Protein 6IE6 (pdb70)

Organism: Arabidopsis thaliana (NCBI:txid3702)

Secondary structure (DSSP, 8-state):
--TTTS-HHHHHHHHHHH--TT-EEEE---STT-TTEEEEEEEEEEETTTEEEEEEEEEE-TTSSSEEEEEEETTSEEPPPP--SS----TT-EEEEEETTEEEEEEEEEEEETTEEEEEETTTTEEEEEEGGGEEE--EEETTEEE---/-EEHHHH--

Nearest PDB structures (foldseek):
  5zwz-assembly1_A  TM=1.003E+00  e=6.094E-28  Arabidopsis thaliana
  6ie5-assembly1_A  TM=9.891E-01  e=2.136E-25  Arabidopsis thaliana
  7yta-assembly1_A  TM=9.443E-01  e=1.465E-13  Nicotiana tabacum
  7yta-assembly3_C  TM=9.259E-01  e=1.015E-12  Nicotiana tabacum
  7yt9-assembly2_B  TM=8.441E-01  e=1.351E-10  Arabidopsis thaliana

Radius of gyration: 16.0 Å; Cα contacts (8 Å, |Δi|>4): 333; chains: 2; bounding box: 35×42×40 Å

Structure (mmCIF, N/CA/C/O backbone):
data_6IE6
#
_entry.id   6IE6
#
_cell.length_a   56.891
_cell.length_b   56.891
_cell.length_c   210.005
_cell.angle_alpha   90.000
_cell.angle_beta   90.000
_cell.angle_gamma   120.000
#
_symmetry.space_group_name_H-M   'P 65 2 2'
#
loop_
_entity.id
_entity.type
_entity.pdbx_description
1 polymer 'Agenet domain-containing protein'
2 polymer H3K9me2
3 water water
#
loop_
_atom_site.group_PDB
_atom_site.id
_atom_site.type_symbol
_atom_site.label_atom_id
_atom_site.label_alt_id
_atom_site.label_comp_id
_atom_site.label_asym_id
_atom_site.label_entity_id
_atom_site.label_seq_id
_atom_site.pdbx_PDB_ins_code
_atom_site.Cartn_x
_atom_site.Cartn_y
_atom_site.Cartn_z
_atom_site.occupancy
_atom_site.B_iso_or_equiv
_atom_site.auth_seq_id
_atom_site.auth_comp_id
_atom_site.auth_asym_id
_atom_site.auth_atom_id
_atom_site.pdbx_PDB_model_num
ATOM 1 N N . ASP A 1 8 ? -0.034 -33.748 -5.624 1.00 112.54 8 ASP A N 1
ATOM 2 C CA . ASP A 1 8 ? -0.511 -32.425 -5.203 1.00 114.03 8 ASP A CA 1
ATOM 3 C C . ASP A 1 8 ? -1.996 -32.465 -4.915 1.00 112.14 8 ASP A C 1
ATOM 4 O O . ASP A 1 8 ? -2.452 -32.218 -3.794 1.00 111.61 8 ASP A O 1
ATOM 9 N N . ILE A 1 9 ? -2.728 -32.809 -5.968 1.00 110.18 9 ILE A N 1
ATOM 10 C CA . ILE A 1 9 ? -4.136 -32.478 -6.126 1.00 101.82 9 ILE A CA 1
ATOM 11 C C . ILE A 1 9 ? -5.066 -33.355 -5.317 1.00 92.65 9 ILE A C 1
ATOM 12 O O . ILE A 1 9 ? -5.799 -32.891 -4.440 1.00 88.65 9 ILE A O 1
ATOM 17 N N . LEU A 1 10 ? -5.009 -34.634 -5.647 1.00 87.05 10 LEU A N 1
ATOM 18 C CA . LEU A 1 10 ? -6.019 -35.601 -5.321 1.00 82.40 10 LEU A CA 1
ATOM 19 C C . LEU A 1 10 ? -5.810 -36.199 -3.952 1.00 75.39 10 LEU A C 1
ATOM 20 O O . LEU A 1 10 ? -6.692 -36.876 -3.419 1.00 80.36 10 LEU A O 1
ATOM 25 N N . ALA A 1 11 ? -4.631 -35.943 -3.395 1.00 100.89 11 ALA A N 1
ATOM 26 C CA . ALA A 1 11 ? -4.278 -36.429 -2.076 1.00 91.70 11 ALA A CA 1
ATOM 27 C C . ALA A 1 11 ? -5.228 -35.859 -1.034 1.00 80.61 11 ALA A C 1
ATOM 28 O O . ALA A 1 11 ? -5.455 -36.467 0.013 1.00 90.64 11 ALA A O 1
ATOM 30 N N . ARG A 1 12 ? -5.797 -34.694 -1.328 1.00 80.38 12 ARG A N 1
ATOM 31 C CA . ARG A 1 12 ? -6.671 -34.036 -0.368 1.00 78.11 12 ARG A CA 1
ATOM 32 C C . ARG A 1 12 ? -8.160 -34.084 -0.730 1.00 62.38 12 ARG A C 1
ATOM 33 O O . ARG A 1 12 ? -9.010 -34.146 0.160 1.00 61.06 12 ARG A O 1
ATOM 41 N N . VAL A 1 13 ? -8.484 -34.049 -2.020 1.00 58.05 13 VAL A N 1
ATOM 42 C CA . VAL A 1 13 ? -9.890 -34.087 -2.428 1.00 59.26 13 VAL A CA 1
ATOM 43 C C . VAL A 1 13 ? -10.332 -35.485 -2.872 1.00 55.76 13 VAL A C 1
ATOM 44 O O . VAL A 1 13 ? -9.512 -36.352 -3.156 1.00 52.45 13 VAL A O 1
ATOM 48 N N . ASP A 1 14 ? -11.641 -35.696 -2.913 1.00 47.57 14 ASP A N 1
ATOM 49 C CA . ASP A 1 14 ? -12.209 -36.957 -3.382 1.00 42.91 14 ASP A CA 1
ATOM 50 C C . ASP A 1 14 ? -12.794 -36.714 -4.766 1.00 40.68 14 ASP A C 1
ATOM 51 O O . ASP A 1 14 ? -13.595 -35.797 -4.938 1.00 38.91 14 ASP A O 1
ATOM 56 N N . LEU A 1 15 ? -12.374 -37.500 -5.757 1.00 43.10 15 LEU A N 1
ATOM 57 C CA . LEU A 1 15 ? -12.796 -37.235 -7.135 1.00 38.88 15 LEU A CA 1
ATOM 58 C C . LEU A 1 15 ? -14.309 -37.337 -7.303 1.00 35.00 15 LEU A C 1
ATOM 59 O O . LEU A 1 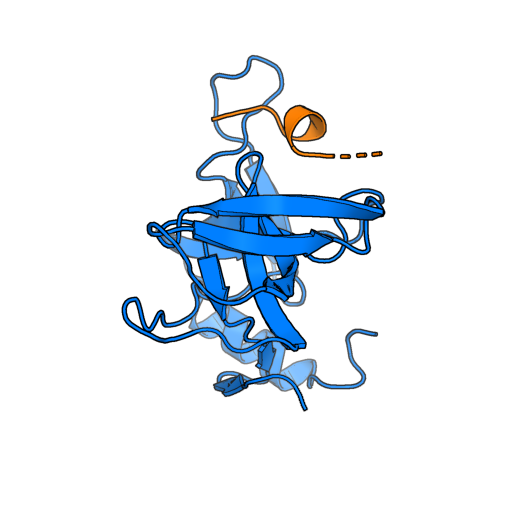15 ? -14.935 -36.450 -7.890 1.00 33.58 15 LEU A O 1
ATOM 64 N N . GLU A 1 16 ? -14.878 -38.432 -6.803 1.00 40.89 16 GLU A N 1
ATOM 65 C CA . GLU A 1 16 ? -16.311 -38.681 -6.914 1.00 38.96 16 GLU A CA 1
ATOM 66 C C . GLU A 1 16 ? -17.117 -37.533 -6.319 1.00 42.05 16 GLU A C 1
ATOM 67 O O . GLU A 1 16 ? -18.040 -37.013 -6.949 1.00 38.47 16 GLU A O 1
ATOM 73 N N . THR A 1 17 ? -16.752 -37.124 -5.109 1.00 35.55 17 THR A N 1
ATOM 74 C CA . THR A 1 17 ? -17.438 -36.019 -4.446 1.00 37.52 17 THR A CA 1
ATOM 75 C C . THR A 1 17 ? -17.260 -34.690 -5.165 1.00 35.88 17 THR A C 1
ATOM 76 O O . THR A 1 17 ? -18.218 -33.956 -5.359 1.00 33.94 17 THR A O 1
ATOM 80 N N . THR A 1 18 ? -16.028 -34.394 -5.566 1.00 29.76 18 THR A N 1
ATOM 81 C CA . THR A 1 18 ? -15.707 -33.130 -6.202 1.00 31.45 18 THR A CA 1
ATOM 82 C C . THR A 1 18 ? -16.455 -32.984 -7.515 1.00 30.40 18 THR A C 1
ATOM 83 O O . THR A 1 18 ? -16.990 -31.917 -7.812 1.00 32.57 18 THR A O 1
ATOM 87 N N . ARG A 1 19 ? -16.524 -34.067 -8.281 1.00 32.42 19 ARG A N 1
ATOM 88 C CA . ARG A 1 19 ? -17.242 -34.035 -9.550 1.00 34.06 19 ARG A CA 1
ATOM 89 C C . ARG A 1 19 ? -18.735 -33.754 -9.339 1.00 37.15 19 ARG A C 1
ATOM 90 O O . ARG A 1 19 ? -19.318 -32.886 -10.002 1.00 35.86 19 ARG A O 1
ATOM 98 N N . ALA A 1 20 ? -19.338 -34.459 -8.389 1.00 29.47 20 ALA A N 1
ATOM 99 C CA . ALA A 1 20 ? -20.767 -34.303 -8.129 1.00 28.96 20 ALA A CA 1
ATOM 100 C C . ALA A 1 20 ? -21.081 -32.883 -7.691 1.00 28.50 20 ALA A C 1
ATOM 101 O O . ALA A 1 20 ? -22.060 -32.290 -8.131 1.00 34.75 20 ALA A O 1
ATOM 103 N N . ILE A 1 21 ? -20.236 -32.326 -6.837 1.00 29.53 21 ILE A N 1
ATOM 104 C CA . ILE A 1 21 ? -20.494 -30.984 -6.328 1.00 27.32 21 ILE A CA 1
ATOM 105 C C . ILE A 1 21 ? -20.279 -29.949 -7.422 1.00 31.04 21 ILE A C 1
ATOM 106 O O . ILE A 1 21 ? -21.032 -28.986 -7.521 1.00 29.92 21 ILE A O 1
ATOM 111 N N . ALA A 1 22 ? -19.292 -30.175 -8.284 1.00 29.61 22 ALA A N 1
ATOM 112 C CA . ALA A 1 22 ? -19.092 -29.264 -9.399 1.00 32.76 22 ALA A CA 1
ATOM 113 C C . ALA A 1 22 ? -20.303 -29.319 -10.326 1.00 33.12 22 ALA A C 1
ATOM 114 O O . ALA A 1 22 ? -20.766 -28.291 -10.807 1.00 30.66 22 ALA A O 1
ATOM 116 N N . LYS A 1 23 ? -20.838 -30.514 -10.557 1.00 31.33 23 LYS A N 1
ATOM 117 C CA . LYS A 1 23 ? -22.005 -30.634 -11.412 1.00 27.94 23 LYS A CA 1
ATOM 118 C C . LYS A 1 23 ? -23.177 -29.885 -10.787 1.00 37.56 23 LYS A C 1
ATOM 119 O O . LYS A 1 23 ? -23.924 -29.218 -11.491 1.00 40.44 23 LYS A O 1
ATOM 125 N N . GLN A 1 24 ? -23.317 -29.967 -9.467 1.00 32.77 24 GLN A N 1
ATOM 126 C CA . GLN A 1 24 ? -24.427 -29.289 -8.787 1.00 30.08 24 GLN A CA 1
ATOM 127 C C . GLN A 1 24 ? -24.302 -27.767 -8.870 1.00 30.56 24 GLN A C 1
ATOM 128 O O . GLN A 1 24 ? -25.298 -27.066 -9.103 1.00 34.06 24 GLN A O 1
ATOM 134 N N . MET A 1 25 ? -23.087 -27.266 -8.662 1.00 30.13 25 MET A N 1
ATOM 135 C CA . MET A 1 25 ? -22.920 -25.836 -8.397 1.00 32.86 25 MET A CA 1
ATOM 136 C C . MET A 1 25 ? -22.603 -24.990 -9.618 1.00 35.64 25 MET A C 1
ATOM 137 O O . MET A 1 25 ? -22.957 -23.814 -9.657 1.00 31.54 25 MET A O 1
ATOM 142 N N . PHE A 1 26 ? -21.946 -25.572 -10.611 1.00 29.01 26 PHE A N 1
ATOM 143 C CA . PHE A 1 26 ? -21.414 -24.763 -11.706 1.00 28.10 26 PHE A CA 1
ATOM 144 C C . PHE A 1 26 ? -22.248 -24.919 -12.977 1.00 35.38 26 PHE A C 1
ATOM 145 O O . PHE A 1 26 ? -21.875 -25.617 -13.919 1.00 37.75 26 PHE A O 1
ATOM 153 N N . SER A 1 27 ? -23.399 -24.253 -12.974 1.00 34.22 27 SER A N 1
ATOM 154 C CA . SER A 1 27 ? -24.289 -24.224 -14.127 1.00 35.45 27 SER A CA 1
ATOM 155 C C . SER A 1 27 ? -24.039 -22.954 -14.920 1.00 39.97 27 SER A C 1
ATOM 156 O O . SER A 1 27 ? -23.298 -22.079 -14.476 1.00 34.71 27 SER A O 1
ATOM 159 N N . SER A 1 28 ? -24.660 -22.852 -16.090 1.00 39.79 28 SER A N 1
ATOM 160 C CA . SER A 1 28 ? -24.506 -21.676 -16.934 1.00 35.26 28 SER A CA 1
ATOM 161 C C . SER A 1 28 ? -24.816 -20.412 -16.144 1.00 40.78 28 SER A C 1
ATOM 162 O O . SER A 1 28 ? -25.816 -20.352 -15.437 1.00 36.61 28 SER A O 1
ATOM 165 N N . GLY A 1 29 ? -23.940 -19.417 -16.251 1.00 36.65 29 GLY A N 1
ATOM 166 C CA . GLY A 1 29 ? -24.139 -18.145 -15.579 1.00 44.02 29 GLY A CA 1
ATOM 167 C C . GLY A 1 29 ? -23.501 -18.042 -14.201 1.00 42.32 29 GLY A C 1
ATOM 168 O O . GLY A 1 29 ? -23.459 -16.964 -13.605 1.00 37.26 29 GLY A O 1
ATOM 169 N N . THR A 1 30 ? -23.000 -19.158 -13.688 1.00 28.25 30 THR A N 1
ATOM 170 C CA . THR A 1 30 ? -22.429 -19.178 -12.346 1.00 27.29 30 THR A CA 1
ATOM 171 C C . THR A 1 30 ? -21.030 -18.546 -12.280 1.00 32.30 30 THR A C 1
ATOM 172 O O . THR A 1 30 ? -20.124 -18.898 -13.043 1.00 28.86 30 THR A O 1
ATOM 176 N N . VAL A 1 31 ? -20.855 -17.601 -11.361 1.00 30.59 31 VAL A N 1
ATOM 177 C CA . VAL A 1 31 ? -19.540 -16.986 -11.158 1.00 26.69 31 VAL A CA 1
ATOM 178 C C . VAL A 1 31 ? -18.636 -17.979 -10.417 1.00 27.81 31 VAL A C 1
ATOM 179 O O . VAL A 1 31 ? -19.060 -18.614 -9.448 1.00 27.25 31 VAL A O 1
ATOM 183 N N . VAL A 1 32 ? -17.400 -18.124 -10.896 1.00 28.06 32 VAL A N 1
ATOM 184 C CA . VAL A 1 32 ? -16.460 -19.107 -10.328 1.00 25.28 32 VAL A CA 1
ATOM 185 C C . VAL A 1 32 ? -15.048 -18.538 -10.325 1.00 26.20 32 VAL A C 1
ATOM 186 O O . VAL A 1 32 ? -14.814 -17.438 -10.800 1.00 26.77 32 VAL A O 1
ATOM 190 N N . GLU A 1 33 ? -14.111 -19.302 -9.776 1.00 24.91 33 GLU A N 1
ATOM 191 C CA . GLU A 1 33 ? -12.694 -19.054 -10.024 1.00 24.83 33 GLU A CA 1
ATOM 192 C C . GLU A 1 33 ? -12.098 -20.266 -10.708 1.00 24.47 33 GLU A C 1
ATOM 193 O O . GLU A 1 33 ? -12.557 -21.387 -10.489 1.00 26.33 33 GLU A O 1
ATOM 199 N N . VAL A 1 34 ? -11.106 -20.049 -11.563 1.00 28.00 34 VAL A N 1
ATOM 200 C CA . VAL A 1 34 ? -10.482 -21.182 -12.248 1.00 31.95 34 VAL A CA 1
ATOM 201 C C . VAL A 1 34 ? -8.971 -21.129 -12.131 1.00 26.70 34 VAL A C 1
ATOM 202 O O . VAL A 1 34 ? -8.366 -20.052 -12.029 1.00 27.79 34 VAL A O 1
ATOM 206 N N . SER A 1 35 ? -8.347 -22.303 -12.161 1.00 34.33 35 SER A N 1
ATOM 207 C CA . SER A 1 35 ? -6.897 -22.373 -12.053 1.00 37.26 35 SER A CA 1
ATOM 208 C C . SER A 1 35 ? -6.290 -23.097 -13.241 1.00 43.05 35 SER A C 1
ATOM 209 O O . SER A 1 35 ? -7.003 -23.618 -14.099 1.00 44.83 35 SER A O 1
ATOM 212 N N . SER A 1 36 ? -4.963 -23.140 -13.281 1.00 46.40 36 SER A N 1
ATOM 213 C CA . SER A 1 36 ? -4.259 -23.784 -14.374 1.00 52.38 36 SER A CA 1
ATOM 214 C C . SER A 1 36 ? -3.046 -24.542 -13.846 1.00 55.92 36 SER A C 1
ATOM 215 O O . SER A 1 36 ? -2.507 -24.203 -12.795 1.00 54.10 36 SER A O 1
ATOM 218 N N . ASP A 1 37 ? -2.616 -25.573 -14.562 1.00 61.45 37 ASP A N 1
ATOM 219 C CA . ASP A 1 37 ? -1.371 -26.219 -14.183 1.00 72.23 37 ASP A CA 1
ATOM 220 C C . ASP A 1 37 ? -0.291 -25.970 -15.226 1.00 71.16 37 ASP A C 1
ATOM 221 O O . ASP A 1 37 ? 0.725 -26.664 -15.257 1.00 76.39 37 ASP A O 1
ATOM 226 N N . GLU A 1 38 ? -0.503 -24.962 -16.069 1.00 70.22 38 GLU A N 1
ATOM 227 C CA . GLU A 1 38 ? 0.534 -24.523 -17.006 1.00 75.04 38 GLU A CA 1
ATOM 228 C C . GLU A 1 38 ? 1.608 -23.723 -16.264 1.00 74.56 38 GLU A C 1
ATOM 229 O O . GLU A 1 38 ? 1.309 -23.064 -15.267 1.00 69.44 38 GLU A O 1
ATOM 235 N N . GLU A 1 39 ? 2.851 -23.777 -16.745 1.00 80.23 39 GLU A N 1
ATOM 236 C CA . GLU A 1 39 ? 3.955 -23.083 -16.076 1.00 80.76 39 GLU A CA 1
ATOM 237 C C . GLU A 1 39 ? 3.680 -21.581 -16.019 1.00 76.40 39 GLU A C 1
ATOM 238 O O . GLU A 1 39 ? 3.119 -21.002 -16.953 1.00 75.87 39 GLU A O 1
ATOM 244 N N . GLY A 1 40 ? 4.051 -20.964 -14.903 1.00 73.64 40 GLY A N 1
ATOM 245 C CA . GLY A 1 40 ? 3.870 -19.538 -14.733 1.00 69.93 40 GLY A CA 1
ATOM 246 C C . GLY A 1 40 ? 2.509 -19.167 -14.177 1.00 64.30 40 GLY A C 1
ATOM 247 O O . GLY A 1 40 ? 2.167 -17.985 -14.116 1.00 60.06 40 GLY A O 1
ATOM 248 N N . PHE A 1 41 ? 1.735 -20.172 -13.772 1.00 61.33 41 PHE A N 1
ATOM 249 C CA . PHE A 1 41 ? 0.390 -19.942 -13.241 1.00 57.70 41 PHE A CA 1
ATOM 250 C C . PHE A 1 41 ? 0.150 -20.657 -11.916 1.00 52.80 41 PHE A C 1
ATOM 251 O O . PHE A 1 41 ? -0.987 -20.741 -11.453 1.00 52.14 41 PHE A O 1
ATOM 259 N N . GLN A 1 42 ? 1.205 -21.178 -11.306 1.00 56.00 42 GLN A N 1
ATOM 260 C CA . GLN A 1 42 ? 1.031 -21.933 -10.073 1.00 59.27 42 GLN A CA 1
ATOM 261 C C . GLN A 1 42 ? 0.601 -21.008 -8.938 1.00 58.28 42 GLN A C 1
ATOM 262 O O . GLN A 1 42 ? 1.159 -19.927 -8.746 1.00 54.76 42 GLN A O 1
ATOM 268 N N . GLY A 1 43 ? -0.428 -21.431 -8.216 1.00 45.81 43 GLY A N 1
ATOM 269 C CA . GLY A 1 43 ? -0.962 -20.650 -7.119 1.00 46.17 43 GLY A CA 1
ATOM 270 C C . GLY A 1 43 ? -1.708 -19.420 -7.599 1.00 48.03 43 GLY A C 1
ATOM 271 O O . GLY A 1 43 ? -1.705 -18.390 -6.927 1.00 45.35 43 GLY A O 1
ATOM 272 N N . CYS A 1 44 ? -2.347 -19.524 -8.759 1.00 36.89 44 CYS A N 1
ATOM 273 C CA . CYS A 1 44 ? -3.150 -18.419 -9.279 1.00 33.86 44 CYS A CA 1
ATOM 274 C C . CYS A 1 44 ? -4.603 -18.841 -9.508 1.00 34.20 44 CYS A C 1
ATOM 275 O O . CYS A 1 44 ? -4.868 -19.892 -10.080 1.00 34.96 44 CYS A O 1
ATOM 278 N N . TRP A 1 45 ? -5.532 -18.011 -9.056 1.00 31.00 45 TRP A N 1
ATOM 279 C CA . TRP A 1 45 ? -6.945 -18.189 -9.377 1.00 26.08 45 TRP A CA 1
ATOM 280 C C . TRP A 1 45 ? -7.466 -17.008 -10.162 1.00 23.67 45 TRP A C 1
ATOM 281 O O . TRP A 1 45 ? -7.240 -15.856 -9.781 1.00 31.40 45 TRP A O 1
ATOM 292 N N . PHE A 1 46 ? -8.144 -17.299 -11.271 1.00 24.54 46 PHE A N 1
ATOM 293 C CA . PHE A 1 46 ? -8.724 -16.268 -12.134 1.00 27.84 46 PHE A CA 1
ATOM 294 C C . PHE A 1 46 ? -10.233 -16.231 -12.032 1.00 27.88 46 PHE A C 1
ATOM 295 O O . PHE A 1 46 ? -10.889 -17.273 -11.977 1.00 28.07 46 PHE A O 1
ATOM 303 N N . ALA A 1 47 ? -10.806 -15.029 -12.046 1.00 24.96 47 ALA A N 1
ATOM 304 C CA . ALA A 1 47 ? -12.264 -14.913 -11.988 1.00 26.77 47 ALA A CA 1
ATOM 305 C C . ALA A 1 47 ? -12.880 -15.274 -13.340 1.00 26.88 47 ALA A C 1
ATOM 306 O O . ALA A 1 47 ? -12.358 -14.892 -14.389 1.00 26.85 47 ALA A O 1
ATOM 308 N N . ALA A 1 48 ? -13.980 -16.025 -13.323 1.00 24.32 48 ALA A N 1
ATOM 309 C CA . ALA A 1 48 ? -14.612 -16.424 -14.567 1.00 24.70 48 ALA A CA 1
ATOM 310 C C . ALA A 1 48 ? -16.080 -16.706 -14.340 1.00 28.01 48 ALA A C 1
ATOM 311 O O . ALA A 1 48 ? -16.565 -16.596 -13.221 1.00 26.36 48 ALA A O 1
ATOM 313 N N . LYS A 1 49 ? -16.785 -17.048 -15.411 1.00 26.20 49 LYS A N 1
ATOM 314 C CA . LYS A 1 49 ? -18.201 -17.386 -15.323 1.00 27.28 49 LYS A CA 1
ATOM 315 C C . LYS A 1 49 ? -18.486 -18.571 -16.237 1.00 26.43 49 LYS A C 1
ATOM 316 O O . LYS A 1 49 ? -18.036 -18.604 -17.377 1.00 29.80 49 LYS A O 1
ATOM 322 N N . VAL A 1 50 ? -19.232 -19.551 -15.738 1.00 24.88 50 VAL A N 1
ATOM 323 C CA . VAL A 1 50 ? -19.558 -20.704 -16.560 1.00 27.81 50 VAL A CA 1
ATOM 324 C C . VAL A 1 50 ? -20.429 -20.319 -17.750 1.00 31.73 50 VAL A C 1
ATOM 325 O O . VAL A 1 50 ? -21.478 -19.696 -17.591 1.00 31.95 50 VAL A O 1
ATOM 329 N N . VAL A 1 51 ? -19.979 -20.683 -18.945 1.00 28.72 51 VAL A N 1
ATOM 330 C CA . VAL A 1 51 ? -20.804 -20.560 -20.137 1.00 31.31 51 VAL A CA 1
ATOM 331 C C . VAL A 1 51 ? -21.781 -21.737 -20.193 1.00 36.27 51 VAL A C 1
ATOM 332 O O . VAL A 1 51 ? -23.001 -21.566 -20.227 1.00 36.51 51 VAL A O 1
ATOM 336 N N . GLU A 1 52 ? -21.218 -22.937 -20.176 1.00 33.84 52 GLU A N 1
ATOM 337 C CA . GLU A 1 52 ? -21.993 -24.162 -20.214 1.00 40.25 52 GLU A CA 1
ATOM 338 C C . GLU A 1 52 ? -21.134 -25.328 -19.754 1.00 39.34 52 GLU A C 1
ATOM 339 O O . GLU A 1 52 ? -19.920 -25.354 -19.979 1.00 32.60 52 GLU A O 1
ATOM 345 N N . PRO A 1 53 ? -21.756 -26.291 -19.072 1.00 41.97 53 PRO A N 1
ATOM 346 C CA . PRO A 1 53 ? -21.027 -27.529 -18.802 1.00 39.03 53 PRO A CA 1
ATOM 347 C C . PRO A 1 53 ? -20.636 -28.229 -20.097 1.00 40.88 53 PRO A C 1
ATOM 348 O O . PRO A 1 53 ? -21.339 -28.098 -21.107 1.00 43.00 53 PRO A O 1
ATOM 352 N N . VAL A 1 54 ? -19.528 -28.964 -20.058 1.00 44.68 54 VAL A N 1
ATOM 353 C CA . VAL A 1 54 ? -19.080 -29.758 -21.197 1.00 46.97 54 VAL A CA 1
ATOM 354 C C . VAL A 1 54 ? -18.871 -31.206 -20.779 1.00 47.79 54 VAL A C 1
ATOM 355 O O . VAL A 1 54 ? -17.939 -31.521 -20.041 1.00 51.82 54 VAL A O 1
ATOM 359 N N . GLY A 1 55 ? -19.741 -32.087 -21.259 1.00 54.00 55 GLY A N 1
ATOM 360 C CA . GLY A 1 55 ? -19.683 -33.485 -20.880 1.00 57.07 55 GLY A CA 1
ATOM 361 C C . GLY A 1 55 ? -19.849 -33.639 -19.381 1.00 64.36 55 GLY A C 1
ATOM 362 O O . GLY A 1 55 ? -20.491 -32.817 -18.727 1.00 56.85 55 GLY A O 1
ATOM 363 N N . GLU A 1 56 ? -19.248 -34.683 -18.828 1.00 61.71 56 GLU A N 1
ATOM 364 C CA . GLU A 1 56 ? -19.420 -34.989 -17.415 1.00 71.96 56 GLU A CA 1
ATOM 365 C C . GLU A 1 56 ? -18.303 -34.420 -16.548 1.00 72.14 56 GLU A C 1
ATOM 366 O O . GLU A 1 56 ? -18.412 -34.407 -15.323 1.00 77.40 56 GLU A O 1
ATOM 372 N N . ASP A 1 57 ? -17.232 -33.945 -17.176 1.00 67.46 57 ASP A N 1
ATOM 373 C CA . ASP A 1 57 ? -16.045 -33.570 -16.415 1.00 66.19 57 ASP A CA 1
ATOM 374 C C . ASP A 1 57 ? -15.647 -32.100 -16.531 1.00 56.68 57 ASP A C 1
ATOM 375 O O . ASP A 1 57 ? -14.971 -31.578 -15.645 1.00 48.28 57 ASP A O 1
ATOM 380 N N . LYS A 1 58 ? -16.074 -31.430 -17.600 1.00 48.24 58 LYS A N 1
ATOM 381 C CA . LYS A 1 58 ? -15.531 -30.115 -17.937 1.00 45.36 58 LYS A CA 1
ATOM 382 C C . LYS A 1 58 ? -16.565 -28.983 -18.007 1.00 40.87 58 LYS A C 1
ATOM 383 O O . LYS A 1 58 ? -17.778 -29.221 -18.073 1.00 39.39 58 LYS A O 1
ATOM 389 N N . PHE A 1 59 ? -16.055 -27.753 -17.995 1.00 33.33 59 PHE A N 1
ATOM 390 C CA . PHE A 1 59 ? -16.876 -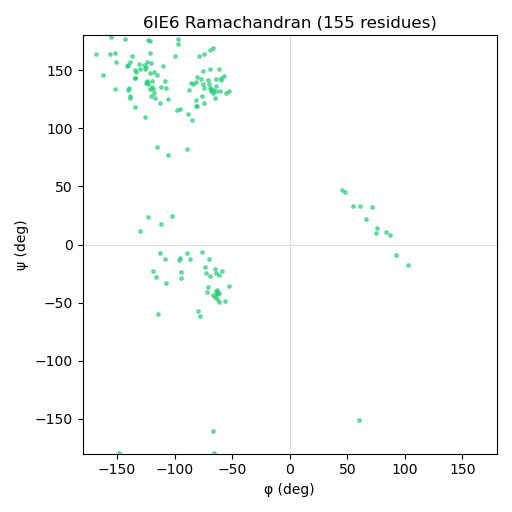26.545 -18.040 1.00 31.42 59 PHE A CA 1
ATOM 391 C C . PHE A 1 59 ? -16.240 -25.519 -18.968 1.00 40.44 59 PHE A C 1
ATOM 392 O O . PHE A 1 59 ? -15.061 -25.210 -18.840 1.00 36.58 59 PHE A O 1
ATOM 400 N N . LEU A 1 60 ? -17.021 -25.016 -19.917 1.00 35.95 60 LEU A N 1
ATOM 401 C CA . LEU A 1 60 ? -16.602 -23.900 -20.750 1.00 30.38 60 LEU A CA 1
ATOM 402 C C . LEU A 1 60 ? -16.818 -22.634 -19.951 1.00 33.10 60 LEU A C 1
ATOM 403 O O . LEU A 1 60 ? -17.942 -22.359 -19.530 1.00 30.17 60 LEU A O 1
ATOM 408 N N . VAL A 1 61 ? -15.748 -21.893 -19.693 1.00 30.50 61 VAL A N 1
ATOM 409 C CA . VAL A 1 61 ? -15.880 -20.674 -18.900 1.00 28.53 61 VAL A CA 1
ATOM 410 C C . VAL A 1 61 ? -15.414 -19.458 -19.685 1.00 28.00 61 VAL A C 1
ATOM 411 O O . VAL A 1 61 ? -14.636 -19.568 -20.626 1.00 30.06 61 VAL A O 1
ATOM 415 N N . GLU A 1 62 ? -15.929 -18.302 -19.297 1.00 25.97 62 GLU A N 1
ATOM 416 C CA . GLU A 1 62 ? -15.503 -17.030 -19.887 1.00 27.74 62 GLU A CA 1
ATOM 417 C C . GLU A 1 62 ? -14.871 -16.216 -18.777 1.00 27.36 62 GLU A C 1
ATOM 418 O O . GLU A 1 62 ? -15.465 -16.050 -17.718 1.00 31.55 62 GLU A O 1
ATOM 424 N N . TYR A 1 63 ? -13.638 -15.760 -18.991 1.00 30.41 63 TYR A N 1
ATOM 425 C CA . TYR A 1 63 ? -12.889 -15.075 -17.945 1.00 30.86 63 TYR A CA 1
ATOM 426 C C . TYR A 1 63 ? -13.356 -13.638 -17.741 1.00 28.93 63 TYR A C 1
ATOM 427 O O . TYR A 1 63 ? -13.677 -12.934 -18.707 1.00 30.02 63 TYR A O 1
ATOM 436 N N . ARG A 1 64 ? -13.368 -13.195 -16.485 1.00 23.72 64 ARG A N 1
ATOM 437 C CA . ARG A 1 64 ? -13.841 -11.854 -16.159 1.00 28.76 64 ARG A CA 1
ATOM 438 C C . ARG A 1 64 ? -12.845 -10.828 -16.629 1.00 27.65 64 ARG A C 1
ATOM 439 O O . ARG A 1 64 ? -13.224 -9.775 -17.148 1.00 29.22 64 ARG A O 1
ATOM 447 N N . ASP A 1 65 ? -11.564 -11.141 -16.440 1.00 28.21 65 ASP A N 1
ATOM 448 C CA . ASP A 1 65 ? -10.508 -10.160 -16.657 1.00 27.58 65 ASP A CA 1
ATOM 449 C C . ASP A 1 65 ? -9.551 -10.520 -17.798 1.00 30.75 65 ASP A C 1
ATOM 450 O O . ASP A 1 65 ? -8.956 -9.630 -18.429 1.00 35.81 65 ASP A O 1
ATOM 455 N N . LEU A 1 66 ? -9.392 -11.811 -18.069 1.00 27.75 66 LEU A N 1
ATOM 456 C CA . LEU A 1 66 ? -8.470 -12.222 -19.112 1.00 29.59 66 LEU A CA 1
ATOM 457 C C . LEU A 1 66 ? -9.111 -12.091 -20.474 1.00 30.22 66 LEU A C 1
ATOM 458 O O . LEU A 1 66 ? -10.317 -12.320 -20.639 1.00 31.15 66 LEU A O 1
ATOM 463 N N . ARG A 1 67 ? -8.291 -11.714 -21.447 1.00 29.84 67 ARG A N 1
ATOM 464 C CA . ARG A 1 67 ? -8.773 -11.446 -22.785 1.00 31.92 67 ARG A CA 1
ATOM 465 C C . ARG A 1 67 ? -8.054 -12.285 -23.828 1.00 31.05 67 ARG A C 1
ATOM 466 O O . ARG A 1 67 ? -6.930 -12.751 -23.607 1.00 37.74 67 ARG A O 1
ATOM 474 N N . GLU A 1 68 ? -8.715 -12.473 -24.969 1.00 32.41 68 GLU A N 1
ATOM 475 C CA . GLU A 1 68 ? -8.075 -13.056 -26.137 1.00 37.15 68 GLU A CA 1
ATOM 476 C C . GLU A 1 68 ? -6.986 -12.109 -26.637 1.00 32.19 68 GLU A C 1
ATOM 477 O O . GLU A 1 68 ? -6.756 -11.038 -26.065 1.00 38.18 68 GLU A O 1
ATOM 483 N N . LYS A 1 69 ? -6.307 -12.495 -27.709 1.00 37.47 69 LYS A N 1
ATOM 484 C CA . LYS A 1 69 ? -5.104 -11.777 -28.113 1.00 39.90 69 LYS A CA 1
ATOM 485 C C . LYS A 1 69 ? -5.341 -10.319 -28.528 1.00 50.72 69 LYS A C 1
ATOM 486 O O . LYS A 1 69 ? -4.421 -9.510 -28.446 1.00 50.96 69 LYS A O 1
ATOM 492 N N . ASP A 1 70 ? -6.552 -9.965 -28.961 1.00 42.11 70 ASP A N 1
ATOM 493 C CA . ASP A 1 70 ? -6.797 -8.572 -29.343 1.00 43.70 70 ASP A CA 1
ATOM 494 C C . ASP A 1 70 ? -6.962 -7.662 -28.120 1.00 38.09 70 ASP A C 1
ATOM 495 O O . ASP A 1 70 ? -7.043 -6.445 -28.255 1.00 40.76 70 ASP A O 1
ATOM 500 N N . GLY A 1 71 ? -6.994 -8.259 -26.932 1.00 33.71 71 GLY A N 1
ATOM 501 C CA . GLY A 1 71 ? -7.150 -7.517 -25.693 1.00 34.63 71 GLY A CA 1
ATOM 502 C C . GLY A 1 71 ? -8.575 -7.032 -25.475 1.00 37.24 71 GLY A C 1
ATOM 503 O O . GLY A 1 71 ? -8.852 -6.261 -24.552 1.00 33.79 71 GLY A O 1
ATOM 504 N N . ILE A 1 72 ? -9.491 -7.507 -26.314 1.00 30.53 72 ILE A N 1
ATOM 505 C CA . ILE A 1 72 ? -10.857 -7.007 -26.298 1.00 30.96 72 ILE A CA 1
ATOM 506 C C . ILE A 1 72 ? -11.854 -8.070 -25.860 1.00 34.98 72 ILE A C 1
ATOM 507 O O . ILE A 1 72 ? -12.552 -7.907 -24.867 1.00 33.96 72 ILE A O 1
ATOM 512 N N . GLU A 1 73 ? -11.926 -9.168 -26.596 1.00 31.56 73 GLU A N 1
ATOM 513 C CA . GLU A 1 73 ? -12.939 -10.161 -26.260 1.00 35.87 73 GLU A CA 1
ATOM 514 C C . GLU A 1 73 ? -12.483 -11.046 -25.116 1.00 31.53 73 GLU A C 1
ATOM 515 O O . GLU A 1 73 ? -11.308 -11.433 -25.030 1.00 34.73 73 GLU A O 1
ATOM 521 N N . PRO A 1 74 ? -13.417 -11.349 -24.209 1.00 28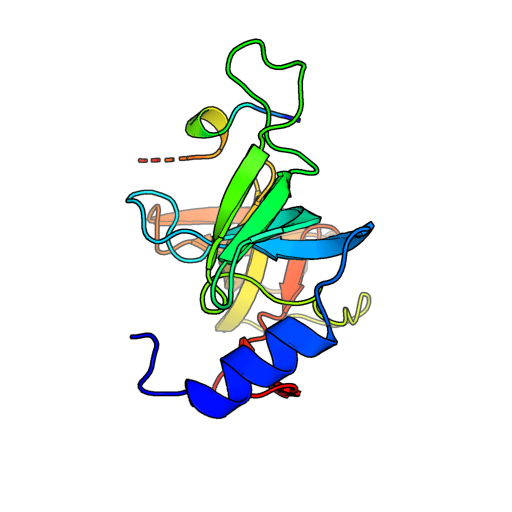.24 74 PRO A N 1
ATOM 522 C CA . PRO A 1 74 ? -13.046 -12.192 -23.077 1.00 29.09 74 PRO A CA 1
ATOM 523 C C . PRO A 1 74 ? -12.544 -13.542 -23.517 1.00 28.16 74 PRO A C 1
ATOM 524 O O . PRO A 1 74 ? -13.057 -14.122 -24.480 1.00 33.00 74 PRO A O 1
ATOM 528 N N . LEU A 1 75 ? -11.553 -14.033 -22.791 1.00 27.63 75 LEU A N 1
ATOM 529 C CA . LEU A 1 75 ? -10.975 -15.336 -23.025 1.00 28.02 75 LEU A CA 1
ATOM 530 C C . LEU A 1 75 ? -11.997 -16.405 -22.668 1.00 26.83 75 LEU A C 1
ATOM 531 O O . LEU A 1 75 ? -12.631 -16.317 -21.621 1.00 28.96 75 LEU A O 1
ATOM 536 N N . LYS A 1 76 ? -12.163 -17.399 -23.532 1.00 29.78 76 LYS A N 1
ATOM 537 C CA . LYS A 1 76 ? -12.962 -18.574 -23.183 1.00 28.80 76 LYS A CA 1
ATOM 538 C C . LYS A 1 76 ? -12.109 -19.839 -23.233 1.00 33.22 76 LYS A C 1
ATOM 539 O O . LYS A 1 76 ? -11.367 -20.069 -24.185 1.00 41.92 76 LYS A O 1
ATOM 545 N N . GLU A 1 77 ? -12.233 -20.662 -22.195 1.00 29.67 77 GLU A N 1
ATOM 546 C CA . GLU A 1 77 ? -11.494 -21.921 -22.115 1.00 36.44 77 GLU A CA 1
ATOM 547 C C . GLU A 1 77 ? -12.355 -23.010 -21.507 1.00 32.68 77 GLU A C 1
ATOM 548 O O . GLU A 1 77 ? -13.262 -22.721 -20.731 1.00 38.02 77 GLU A O 1
ATOM 554 N N . GLU A 1 78 ? -12.059 -24.260 -21.852 1.00 31.84 78 GLU A N 1
ATOM 555 C CA . GLU A 1 78 ? -12.617 -25.385 -21.103 1.00 34.27 78 GLU A CA 1
ATOM 556 C C . GLU A 1 78 ? -11.749 -25.634 -19.876 1.00 43.31 78 GLU A C 1
ATOM 557 O O . GLU A 1 78 ? -10.526 -25.562 -19.956 1.00 45.96 78 GLU A O 1
ATOM 563 N N . THR A 1 79 ? -12.377 -25.898 -18.737 1.00 35.79 79 THR A N 1
ATOM 564 C CA . THR A 1 79 ? -11.637 -26.280 -17.532 1.00 33.90 79 THR A CA 1
ATOM 565 C C . THR A 1 79 ? -12.302 -27.525 -16.949 1.00 35.47 79 THR A C 1
ATOM 566 O O . THR A 1 79 ? -13.483 -27.749 -17.191 1.00 42.18 79 THR A O 1
ATOM 570 N N . ASP A 1 80 ? -11.562 -28.330 -16.194 1.00 38.13 80 ASP A N 1
ATOM 571 C CA . ASP A 1 80 ? -12.177 -29.539 -15.624 1.00 34.75 80 ASP A CA 1
ATOM 572 C C . ASP A 1 80 ? -12.634 -29.323 -14.185 1.00 34.91 80 ASP A C 1
ATOM 573 O O . ASP A 1 80 ? -12.407 -28.264 -13.605 1.00 34.58 80 ASP A O 1
ATOM 578 N N . PHE A 1 81 ? -13.266 -30.339 -13.598 1.00 32.56 81 PHE A N 1
ATOM 579 C CA . PHE A 1 81 ? -13.856 -30.170 -12.278 1.00 34.86 81 PHE A CA 1
ATOM 580 C C . PHE A 1 81 ? -12.831 -30.027 -11.158 1.00 33.97 81 PHE A C 1
ATOM 581 O O . PHE A 1 81 ? -13.191 -29.642 -10.048 1.00 37.27 81 PHE A O 1
ATOM 589 N N . LEU A 1 82 ? -11.562 -30.328 -11.443 1.00 28.58 82 LEU A N 1
ATOM 590 C CA . LEU A 1 82 ? -10.498 -30.168 -10.453 1.00 28.53 82 LEU A CA 1
ATOM 591 C C . LEU A 1 82 ? -9.869 -28.775 -10.483 1.00 31.11 82 LEU A C 1
ATOM 592 O O . LEU A 1 82 ? -9.042 -28.446 -9.636 1.00 41.21 82 LEU A O 1
ATOM 597 N N . HIS A 1 83 ? -10.241 -27.968 -11.467 1.00 29.56 83 HIS A N 1
ATOM 598 C CA . HIS A 1 83 ? -9.620 -26.644 -11.612 1.00 34.58 83 HIS A CA 1
ATOM 599 C C . HIS A 1 83 ? -10.651 -25.509 -11.589 1.00 34.54 83 HIS A C 1
ATOM 600 O O . HIS A 1 83 ? -10.404 -24.410 -12.093 1.00 29.93 83 HIS A O 1
ATOM 607 N N . ILE A 1 84 ? -11.801 -25.784 -10.986 1.00 26.32 84 ILE A N 1
ATOM 608 C CA . ILE A 1 84 ? -12.869 -24.801 -10.866 1.00 27.10 84 ILE A CA 1
ATOM 609 C C . ILE A 1 84 ? -13.399 -24.828 -9.437 1.00 35.37 84 ILE A C 1
ATOM 610 O O . ILE A 1 84 ? -13.452 -25.896 -8.792 1.00 31.34 84 ILE A O 1
ATOM 615 N N . ARG A 1 85 ? -13.749 -23.650 -8.925 1.00 27.07 85 ARG A N 1
ATOM 616 C CA . ARG A 1 85 ? -14.270 -23.538 -7.560 1.00 24.13 85 ARG A CA 1
ATOM 617 C C . ARG A 1 85 ? -15.194 -22.329 -7.458 1.00 27.92 85 ARG A C 1
ATOM 618 O O . ARG A 1 85 ? -15.206 -21.484 -8.348 1.00 28.09 85 ARG A O 1
ATOM 626 N N . PRO A 1 86 ? -15.995 -22.255 -6.385 1.00 27.66 86 PRO A N 1
ATOM 627 C CA . PRO A 1 86 ? -16.803 -21.042 -6.214 1.00 26.05 86 PRO A CA 1
ATOM 628 C C . PRO A 1 86 ? -15.933 -19.878 -5.756 1.00 31.83 86 PRO A C 1
ATOM 629 O O . PRO A 1 86 ? -14.812 -20.099 -5.302 1.00 27.86 86 PRO A O 1
ATOM 633 N N . PRO A 1 87 ? -16.440 -18.648 -5.875 1.00 32.28 87 PRO A N 1
ATOM 634 C CA . PRO A 1 87 ? -15.690 -17.546 -5.263 1.00 29.67 87 PRO A CA 1
ATOM 635 C C . PRO A 1 87 ? -15.667 -17.757 -3.751 1.00 27.46 87 PRO A C 1
ATOM 636 O O . PRO A 1 87 ? -16.726 -18.020 -3.172 1.00 31.18 87 PRO A O 1
ATOM 640 N N . PRO A 1 88 ? -14.494 -17.647 -3.119 1.00 34.36 88 PRO A N 1
ATOM 641 C CA . PRO A 1 88 ? -14.445 -17.877 -1.671 1.00 31.71 88 PRO A CA 1
ATOM 642 C C . PRO A 1 88 ? -15.145 -16.795 -0.890 1.00 34.42 88 PRO A C 1
ATOM 643 O O . PRO A 1 88 ? -15.196 -15.657 -1.354 1.00 45.64 88 PRO A O 1
ATOM 647 N N . PRO A 1 89 ? -15.680 -17.145 0.281 1.00 34.75 89 PRO A N 1
ATOM 648 C CA . PRO A 1 89 ? -16.308 -16.148 1.148 1.00 38.77 89 PRO A CA 1
ATOM 649 C C . PRO A 1 89 ? -15.231 -15.172 1.583 1.00 40.75 89 PRO A C 1
ATOM 650 O O . PRO A 1 89 ? -14.129 -15.626 1.875 1.00 42.18 89 PRO A O 1
ATOM 654 N N . ARG A 1 90 ? -15.481 -13.869 1.579 1.00 53.40 90 ARG A N 1
ATOM 655 C CA . ARG A 1 90 ? -14.393 -13.003 2.007 1.00 63.53 90 ARG A CA 1
ATOM 656 C C . ARG A 1 90 ? -14.755 -12.159 3.220 1.00 55.58 90 ARG A C 1
ATOM 657 O O . ARG A 1 90 ? -15.777 -11.478 3.255 1.00 65.17 90 ARG A O 1
ATOM 665 N N . ASP A 1 91 ? -13.883 -12.244 4.211 1.00 65.63 91 ASP A N 1
ATOM 666 C CA . ASP A 1 91 ? -13.928 -11.454 5.415 1.00 87.50 91 ASP A CA 1
ATOM 667 C C . ASP A 1 91 ? -13.150 -10.158 5.198 1.00 92.22 91 ASP A C 1
ATOM 668 O O . ASP A 1 91 ? -11.974 -10.064 5.565 1.00 89.81 91 ASP A O 1
ATOM 673 N N . GLU A 1 92 ? -13.803 -9.175 4.579 1.00 92.73 92 GLU A N 1
ATOM 674 C CA . GLU A 1 92 ? -13.134 -7.967 4.108 1.00 96.09 92 GLU A CA 1
ATOM 675 C C . GLU A 1 92 ? -12.438 -7.191 5.219 1.00 99.62 92 GLU A C 1
ATOM 676 O O . GLU A 1 92 ? -11.516 -6.427 4.950 1.00 101.13 92 GLU A O 1
ATOM 682 N N . ASP A 1 93 ? -12.872 -7.385 6.460 1.00 89.09 93 ASP A N 1
ATOM 683 C CA . ASP A 1 93 ? -12.246 -6.709 7.589 1.00 85.11 93 ASP A CA 1
ATOM 684 C C . ASP A 1 93 ? -11.575 -7.700 8.531 1.00 78.29 93 ASP A C 1
ATOM 685 O O . ASP A 1 93 ? -12.174 -8.119 9.510 1.00 90.12 93 ASP A O 1
ATOM 690 N N . ILE A 1 94 ? -10.342 -8.091 8.226 1.00 63.20 94 ILE A N 1
ATOM 691 C CA . ILE A 1 94 ? -9.552 -8.904 9.155 1.00 68.99 94 ILE A CA 1
ATOM 692 C C . ILE A 1 94 ? -8.107 -8.437 9.185 1.00 52.70 94 ILE A C 1
ATOM 693 O O . ILE A 1 94 ? -7.626 -7.829 8.231 1.00 57.32 94 ILE A O 1
ATOM 698 N N . ASP A 1 95 ? -7.415 -8.746 10.277 1.00 51.66 95 ASP A N 1
ATOM 699 C CA . ASP A 1 95 ? -6.031 -8.325 10.453 1.00 57.99 95 ASP A CA 1
ATOM 700 C C . ASP A 1 95 ? -5.078 -9.440 10.086 1.00 46.27 95 ASP A C 1
ATOM 701 O O . ASP A 1 95 ? -5.065 -10.489 10.725 1.00 53.94 95 ASP A O 1
ATOM 706 N N . PHE A 1 96 ? -4.283 -9.216 9.049 1.00 40.42 96 PHE A N 1
ATOM 707 C CA . PHE A 1 96 ? -3.293 -10.201 8.674 1.00 37.46 96 PHE A CA 1
ATOM 708 C C . PHE A 1 96 ? -2.195 -10.219 9.703 1.00 38.26 96 PHE A C 1
ATOM 709 O O . PHE A 1 96 ? -1.831 -9.181 10.255 1.00 40.67 96 PHE A O 1
ATOM 717 N N . ALA A 1 97 ? -1.711 -11.419 9.992 1.00 37.98 97 ALA A N 1
ATOM 718 C CA . ALA A 1 97 ? -0.555 -11.588 10.852 1.00 39.22 97 ALA A CA 1
ATOM 719 C C . ALA A 1 97 ? 0.606 -12.070 9.999 1.00 36.83 97 ALA A C 1
ATOM 720 O O . ALA A 1 97 ? 0.403 -12.688 8.951 1.00 34.97 97 ALA A O 1
ATOM 722 N N . VAL A 1 98 ? 1.822 -11.775 10.441 1.00 37.53 98 VAL A N 1
ATOM 723 C CA . VAL A 1 98 ? 3.011 -12.268 9.760 1.00 36.76 98 VAL A CA 1
ATOM 724 C C . VAL A 1 98 ? 2.939 -13.789 9.666 1.0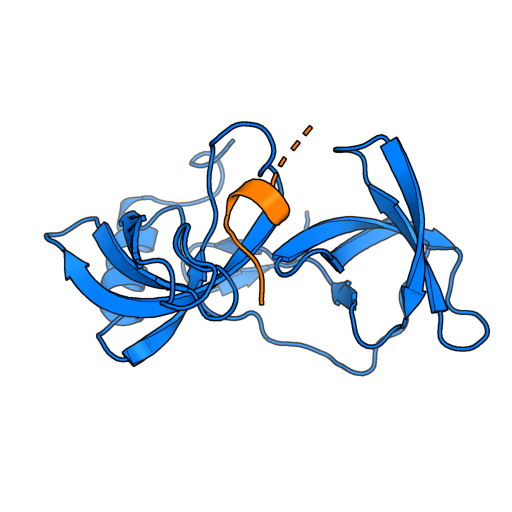0 37.45 98 VAL A C 1
ATOM 725 O O . VAL A 1 98 ? 2.656 -14.456 10.658 1.00 39.83 98 VAL A O 1
ATOM 729 N N . GLY A 1 99 ? 3.165 -14.332 8.473 1.00 36.00 99 GLY A N 1
ATOM 730 C CA . GLY A 1 99 ? 3.105 -15.774 8.284 1.00 36.91 99 GLY A CA 1
ATOM 731 C C . GLY A 1 99 ? 1.815 -16.215 7.615 1.00 35.01 99 GLY A C 1
ATOM 732 O O . GLY A 1 99 ? 1.735 -17.315 7.084 1.00 35.92 99 GLY A O 1
ATOM 733 N N . ASP A 1 100 ? 0.798 -15.353 7.613 1.00 33.69 100 ASP A N 1
ATOM 734 C CA . ASP A 1 100 ? -0.463 -15.717 6.981 1.00 32.27 100 ASP A CA 1
ATOM 735 C C . ASP A 1 100 ? -0.299 -16.006 5.491 1.00 30.16 100 ASP A C 1
ATOM 736 O O . ASP A 1 100 ? 0.312 -15.233 4.744 1.00 29.41 100 ASP A O 1
ATOM 741 N N . LYS A 1 101 ? -0.867 -17.124 5.057 1.00 34.83 101 LYS A N 1
ATOM 742 C CA . LYS A 1 101 ? -0.949 -17.410 3.634 1.00 29.64 101 LYS A CA 1
ATOM 743 C C . LYS A 1 101 ? -2.136 -16.658 3.046 1.00 25.74 101 LYS A C 1
ATOM 744 O O . LYS A 1 101 ? -3.280 -16.871 3.466 1.00 31.23 101 LYS A O 1
ATOM 750 N N . ILE A 1 102 ? -1.845 -15.780 2.092 1.00 24.81 102 ILE A N 1
ATOM 751 C CA . ILE A 1 102 ? -2.870 -14.921 1.499 1.00 26.50 102 ILE A CA 1
ATOM 752 C C . ILE A 1 102 ? -2.962 -15.132 -0.003 1.00 30.24 102 ILE A C 1
ATOM 753 O O . ILE A 1 102 ? -2.184 -15.904 -0.579 1.00 29.34 102 ILE A O 1
ATOM 758 N N . ASN A 1 103 ? -3.938 -14.470 -0.620 1.00 27.28 103 ASN A N 1
ATOM 759 C CA . ASN A 1 103 ? -3.940 -14.241 -2.065 1.00 25.58 103 ASN A CA 1
ATOM 760 C C . ASN A 1 103 ? -3.928 -12.743 -2.275 1.00 24.27 103 ASN A C 1
ATOM 761 O O . ASN A 1 103 ? -4.588 -12.019 -1.538 1.00 26.64 103 ASN A O 1
ATOM 766 N N . ALA A 1 104 ? -3.178 -12.299 -3.274 1.00 22.95 104 ALA A N 1
ATOM 767 C CA . ALA A 1 104 ? -3.094 -10.889 -3.649 1.00 24.09 104 ALA A CA 1
ATOM 768 C C . ALA A 1 104 ? -3.560 -10.736 -5.076 1.00 29.09 104 ALA A C 1
ATOM 769 O O . ALA A 1 104 ? -3.169 -11.526 -5.933 1.00 27.04 104 ALA A O 1
ATOM 771 N N . PHE A 1 105 ? -4.385 -9.725 -5.344 1.00 25.53 105 PHE A N 1
ATOM 772 C CA . PHE A 1 105 ? -4.876 -9.524 -6.694 1.00 26.37 105 PHE A CA 1
ATOM 773 C C . PHE A 1 105 ? -3.845 -8.723 -7.477 1.00 33.08 105 PHE A C 1
ATOM 774 O O . PHE A 1 105 ? -3.672 -7.524 -7.264 1.00 32.26 105 PHE A O 1
ATOM 782 N N . TYR A 1 106 ? -3.175 -9.424 -8.383 1.00 29.80 106 TYR A N 1
ATOM 783 C CA . TYR A 1 106 ? -1.959 -8.971 -9.039 1.00 34.93 106 TYR A CA 1
ATOM 784 C C . TYR A 1 106 ? -2.049 -9.368 -10.497 1.00 32.56 106 TYR A C 1
ATOM 785 O O . TYR A 1 106 ? -2.256 -10.545 -10.793 1.00 30.13 106 TYR A O 1
ATOM 794 N N . ASN A 1 107 ? -1.885 -8.408 -11.405 1.00 35.62 107 ASN A N 1
ATOM 795 C CA . ASN A 1 107 ? -1.987 -8.698 -12.831 1.00 39.39 107 ASN A CA 1
ATOM 796 C C . ASN A 1 107 ? -3.229 -9.524 -13.186 1.00 35.74 107 ASN A C 1
ATOM 797 O O . ASN A 1 107 ? -3.136 -10.502 -13.920 1.00 35.20 107 ASN A O 1
ATOM 802 N N . ASP A 1 108 ? -4.364 -9.121 -12.620 1.00 35.28 108 ASP A N 1
ATOM 803 C CA . ASP A 1 108 ? -5.694 -9.648 -12.951 1.00 32.76 108 ASP A CA 1
ATOM 804 C C . ASP A 1 108 ? -5.882 -11.118 -12.561 1.00 31.45 108 ASP A C 1
ATOM 805 O O . ASP A 1 108 ? -6.751 -11.813 -13.106 1.00 33.53 108 ASP A O 1
ATOM 810 N N . GLY A 1 109 ? -5.072 -11.571 -11.617 1.00 30.42 109 GLY A N 1
ATOM 811 C CA . GLY A 1 109 ? -5.305 -12.865 -10.986 1.00 32.84 109 GLY A CA 1
ATOM 812 C C . GLY A 1 109 ? -5.106 -12.821 -9.486 1.00 31.54 109 GLY A C 1
ATOM 813 O O . GLY A 1 109 ? -4.467 -11.910 -8.955 1.00 28.33 109 GLY A O 1
ATOM 814 N N . TRP A 1 110 ? -5.637 -13.822 -8.780 1.00 26.26 110 TRP A N 1
ATOM 815 C CA . TRP A 1 110 ? -5.380 -13.923 -7.353 1.00 28.91 110 TRP A CA 1
ATOM 816 C C . TRP A 1 110 ? -4.212 -14.866 -7.114 1.00 28.97 110 TRP A C 1
ATOM 817 O O . TRP A 1 110 ? -4.305 -16.059 -7.427 1.00 29.27 110 TRP A O 1
ATOM 828 N N . TRP A 1 111 ? -3.126 -14.338 -6.562 1.00 25.08 111 TRP A N 1
ATOM 829 C CA . TRP A 1 111 ? -1.885 -15.107 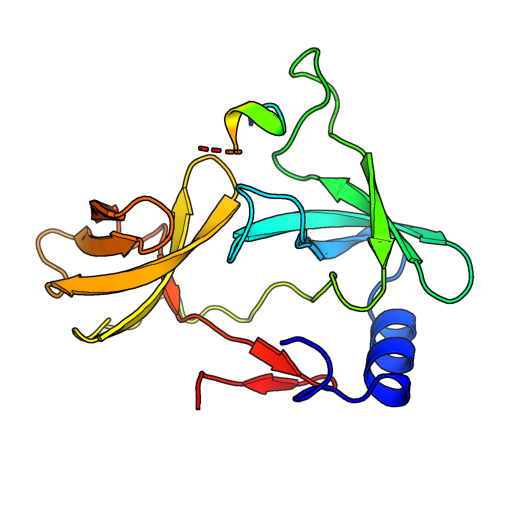-6.439 1.00 28.53 111 TRP A CA 1
ATOM 830 C C . TRP A 1 111 ? -1.539 -15.437 -5.001 1.00 30.39 111 TRP A C 1
ATOM 831 O O . TRP A 1 111 ? -1.611 -14.580 -4.130 1.00 25.81 111 TRP A O 1
ATOM 842 N N . VAL A 1 112 ? -1.141 -16.685 -4.761 1.00 28.86 112 VAL A N 1
ATOM 843 C CA . VAL A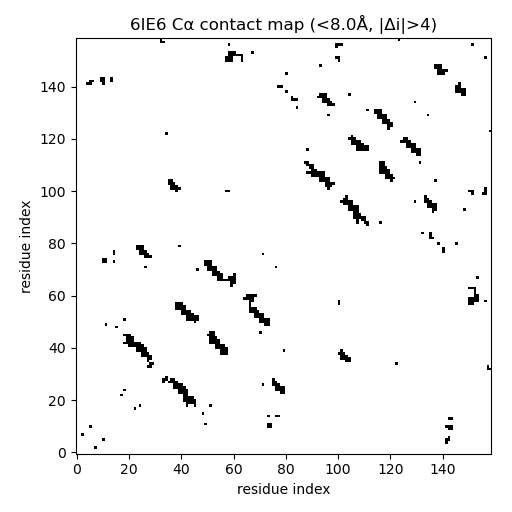 1 112 ? -0.743 -17.103 -3.426 1.00 30.49 112 VAL A CA 1
ATOM 844 C C . VAL A 1 112 ? 0.546 -16.399 -2.989 1.00 27.30 112 VAL A C 1
ATOM 845 O O . VAL A 1 112 ? 1.528 -16.356 -3.729 1.00 29.66 112 VAL A O 1
ATOM 849 N N . GLY A 1 113 ? 0.519 -15.832 -1.787 1.00 23.93 113 GLY A N 1
ATOM 850 C CA . GLY A 1 113 ? 1.693 -15.200 -1.203 1.00 25.39 113 GLY A CA 1
ATOM 851 C C . GLY A 1 113 ? 1.692 -15.324 0.308 1.00 31.01 113 GLY A C 1
ATOM 852 O O . GLY A 1 113 ? 0.780 -15.919 0.890 1.00 30.63 113 GLY A O 1
ATOM 853 N N . VAL A 1 114 ? 2.721 -14.775 0.952 1.00 26.83 114 VAL A N 1
ATOM 854 C CA . VAL A 1 114 ? 2.821 -14.825 2.408 1.00 26.54 114 VAL A CA 1
ATOM 855 C C . VAL A 1 114 ? 2.979 -13.405 2.974 1.00 26.13 114 VAL A C 1
ATOM 856 O O . VAL A 1 114 ? 3.689 -12.569 2.403 1.00 26.50 114 VAL A O 1
ATOM 860 N N . VAL A 1 115 ? 2.294 -13.135 4.084 1.00 26.01 115 VAL A N 1
ATOM 861 C CA . VAL A 1 115 ? 2.431 -11.846 4.751 1.00 25.43 115 VAL A CA 1
ATOM 862 C C . VAL A 1 115 ? 3.781 -11.797 5.474 1.00 27.21 115 VAL A C 1
ATOM 863 O O . VAL A 1 115 ? 4.074 -12.648 6.309 1.00 28.72 115 VAL A O 1
ATOM 867 N N . ILE A 1 116 ? 4.618 -10.818 5.146 1.00 25.82 116 ILE A N 1
ATOM 868 C CA . ILE A 1 116 ? 5.899 -10.715 5.844 1.00 27.03 116 ILE A CA 1
ATOM 869 C C . ILE A 1 116 ? 5.957 -9.524 6.801 1.00 31.03 116 ILE A C 1
ATOM 870 O O . ILE A 1 116 ? 6.864 -9.438 7.630 1.00 34.73 116 ILE A O 1
ATOM 875 N N . ASP A 1 117 ? 4.990 -8.620 6.690 1.00 30.40 117 ASP A N 1
ATOM 876 C CA . ASP A 1 117 ? 4.946 -7.435 7.549 1.00 32.15 117 ASP A CA 1
ATOM 877 C C . ASP A 1 117 ? 3.502 -6.993 7.716 1.00 29.76 117 ASP A C 1
ATOM 878 O O . ASP A 1 117 ? 2.781 -6.902 6.733 1.00 32.32 117 ASP A O 1
ATOM 883 N N . GLY A 1 118 ? 3.099 -6.702 8.952 1.00 29.24 118 GLY A N 1
ATOM 884 C CA . GLY A 1 118 ? 1.719 -6.371 9.262 1.00 32.99 118 GLY A CA 1
ATOM 885 C C . GLY A 1 118 ? 1.295 -5.059 8.633 1.00 32.79 118 GLY A C 1
ATOM 886 O O . GLY A 1 118 ? 2.120 -4.307 8.127 1.00 33.65 118 GLY A O 1
ATOM 887 N N . MET A 1 119 ? 0.003 -4.773 8.673 1.00 29.59 119 MET A N 1
ATOM 888 C CA . MET A 1 119 ? -0.495 -3.587 7.980 1.00 32.67 119 MET A CA 1
ATOM 889 C C . MET A 1 119 ? 0.005 -2.280 8.582 1.00 34.97 119 MET A C 1
ATOM 890 O O . MET A 1 119 ? -0.016 -2.075 9.802 1.00 38.64 119 MET A O 1
ATOM 895 N N . LYS A 1 120 ? 0.466 -1.403 7.693 1.00 34.48 120 LYS A N 1
ATOM 896 C CA . LYS A 1 120 ? 0.869 -0.046 8.036 1.00 37.67 120 LYS A CA 1
ATOM 897 C C . LYS A 1 120 ? 0.391 0.859 6.901 1.00 36.32 120 LYS A C 1
ATOM 898 O O . LYS A 1 120 ? 0.574 0.525 5.729 1.00 40.67 120 LYS A O 1
ATOM 904 N N . HIS A 1 121 ? -0.242 1.973 7.244 1.00 38.35 121 HIS A N 1
ATOM 905 C CA . HIS A 1 121 ? -0.702 2.932 6.244 1.00 40.01 121 HIS A CA 1
ATOM 906 C C . HIS A 1 121 ? -1.605 2.285 5.200 1.00 39.92 121 HIS A C 1
ATOM 907 O O . HIS A 1 121 ? -1.613 2.678 4.029 1.00 42.68 121 HIS A O 1
ATOM 914 N N . GLY A 1 122 ? -2.369 1.291 5.631 1.00 39.12 122 GLY A N 1
ATOM 915 C CA . GLY A 1 122 ? -3.309 0.616 4.756 1.00 39.46 122 GLY A CA 1
ATOM 916 C C . GLY A 1 122 ? -2.661 -0.346 3.782 1.00 38.50 122 GLY A C 1
ATOM 917 O O . GLY A 1 122 ? -3.293 -0.785 2.823 1.00 38.06 122 GLY A O 1
ATOM 918 N N . THR A 1 123 ? -1.395 -0.680 4.012 1.00 36.27 123 THR A N 1
ATOM 919 C CA . THR A 1 123 ? -0.722 -1.628 3.142 1.00 28.71 123 THR A CA 1
ATOM 920 C C . THR A 1 123 ? -0.121 -2.758 3.954 1.00 27.86 123 THR A C 1
ATOM 921 O O . THR A 1 123 ? 0.233 -2.583 5.117 1.00 32.61 123 THR A O 1
ATOM 925 N N . VAL A 1 124 ? 0.034 -3.901 3.304 1.00 26.09 124 VAL A N 1
ATOM 926 C CA . VAL A 1 124 ? 0.574 -5.096 3.957 1.00 27.41 124 VAL A CA 1
ATOM 927 C C . VAL A 1 124 ? 1.800 -5.574 3.184 1.00 34.49 124 VAL A C 1
ATOM 928 O O . VAL A 1 124 ? 1.806 -5.562 1.964 1.00 29.03 124 VAL A O 1
ATOM 932 N N . GLY A 1 125 ? 2.855 -5.973 3.881 1.00 31.39 125 GLY A N 1
ATOM 933 C CA . GLY A 1 125 ? 4.034 -6.470 3.188 1.00 31.55 125 GLY A CA 1
ATOM 934 C C . GLY A 1 125 ? 3.853 -7.930 2.794 1.00 28.75 125 GLY A C 1
ATOM 935 O O . GLY A 1 125 ? 3.563 -8.764 3.651 1.00 28.67 125 GLY A O 1
ATOM 936 N N . ILE A 1 126 ? 4.001 -8.225 1.500 1.00 28.23 126 ILE A N 1
ATOM 937 C CA . ILE A 1 126 ? 3.781 -9.572 0.951 1.00 24.99 126 ILE A CA 1
ATOM 938 C C . ILE A 1 126 ? 5.010 -10.127 0.255 1.00 30.12 126 ILE A C 1
ATOM 939 O O . ILE A 1 126 ? 5.776 -9.373 -0.329 1.00 30.42 126 ILE A O 1
ATOM 944 N N . TYR A 1 127 ? 5.195 -11.445 0.307 1.00 25.81 127 TYR A N 1
ATOM 945 C CA . TYR A 1 127 ? 6.224 -12.100 -0.492 1.00 26.02 127 TYR A CA 1
ATOM 946 C C . TYR A 1 127 ? 5.613 -13.190 -1.364 1.00 28.18 127 TYR A C 1
ATOM 947 O O . TYR A 1 127 ? 4.736 -13.919 -0.919 1.00 28.65 127 TYR A O 1
ATOM 956 N N . PHE A 1 128 ? 6.104 -13.309 -2.596 1.00 27.72 128 PHE A N 1
ATOM 957 C CA . PHE A 1 128 ? 5.674 -14.359 -3.514 1.00 27.31 128 PHE A CA 1
ATOM 958 C C . PHE A 1 128 ? 6.806 -15.353 -3.779 1.00 28.51 128 PHE A C 1
ATOM 959 O O . PHE A 1 128 ? 7.867 -14.962 -4.252 1.00 35.99 128 PHE A O 1
ATOM 967 N N . ARG A 1 129 ? 6.585 -16.633 -3.485 1.00 35.04 129 ARG A N 1
ATOM 968 C CA . ARG A 1 129 ? 7.622 -17.642 -3.747 1.00 36.62 129 ARG A CA 1
ATOM 969 C C . ARG A 1 129 ? 7.784 -17.939 -5.233 1.00 42.10 129 ARG A C 1
ATOM 970 O O . ARG A 1 129 ? 8.836 -18.417 -5.666 1.00 42.72 129 ARG A O 1
ATOM 978 N N . GLN A 1 130 ? 6.728 -17.691 -6.004 1.00 37.64 130 GLN A N 1
ATOM 979 C CA . GLN A 1 130 ? 6.746 -17.997 -7.428 1.00 42.13 130 GLN A CA 1
ATOM 980 C C . GLN A 1 130 ? 7.813 -17.164 -8.127 1.00 50.87 130 GLN A C 1
ATOM 981 O O . GLN A 1 130 ? 8.565 -17.665 -8.968 1.00 51.94 130 GLN A O 1
ATOM 987 N N . SER A 1 131 ? 7.885 -15.893 -7.752 1.00 47.56 131 SER A N 1
ATOM 988 C CA . SER A 1 131 ? 8.761 -14.938 -8.423 1.00 46.52 131 SER A CA 1
ATOM 989 C C . SER A 1 131 ? 9.899 -14.455 -7.533 1.00 52.85 131 SER A C 1
ATOM 990 O O . SER A 1 131 ? 10.786 -13.738 -7.992 1.00 55.43 131 SER A O 1
ATOM 993 N N . GLN A 1 132 ? 9.857 -14.844 -6.262 1.00 43.48 132 GLN A N 1
ATOM 994 C CA . GLN A 1 132 ? 10.845 -14.411 -5.271 1.00 42.94 132 GLN A CA 1
ATOM 995 C C . GLN A 1 132 ? 10.858 -12.902 -5.077 1.00 48.61 132 GLN A C 1
ATOM 996 O O . GLN A 1 132 ? 11.905 -12.324 -4.797 1.00 45.46 132 GLN A O 1
ATOM 1002 N N . GLU A 1 133 ? 9.698 -12.266 -5.212 1.00 50.03 133 GLU A N 1
ATOM 1003 C CA . GLU A 1 133 ? 9.607 -10.820 -5.067 1.00 48.28 133 GLU A CA 1
ATOM 1004 C C . GLU A 1 133 ? 8.761 -10.450 -3.861 1.00 43.57 133 GLU A C 1
ATOM 1005 O O . GLU A 1 133 ? 7.792 -11.140 -3.534 1.00 38.49 133 GLU A O 1
ATOM 1011 N N . LYS A 1 134 ? 9.119 -9.353 -3.207 1.00 40.34 134 LYS A N 1
ATOM 1012 C CA . LYS A 1 134 ? 8.290 -8.859 -2.123 1.00 49.22 134 LYS A CA 1
ATOM 1013 C C . LYS A 1 134 ? 7.903 -7.408 -2.374 1.00 41.76 134 LYS A C 1
ATOM 1014 O O . LYS A 1 134 ? 8.614 -6.676 -3.060 1.00 41.90 134 LYS A O 1
ATOM 1020 N N . MET A 1 135 ? 6.758 -7.006 -1.826 1.00 38.42 135 MET A N 1
ATOM 1021 C CA . MET A 1 135 ? 6.205 -5.677 -2.068 1.00 37.40 135 MET A CA 1
ATOM 1022 C C . MET A 1 135 ? 5.062 -5.380 -1.103 1.00 38.27 135 MET A C 1
ATOM 1023 O O . MET A 1 135 ? 4.514 -6.297 -0.469 1.00 37.34 135 MET A O 1
ATOM 1028 N N . ARG A 1 136 ? 4.704 -4.103 -0.994 1.00 38.96 136 ARG A N 1
ATOM 1029 C CA . ARG A 1 136 ? 3.529 -3.709 -0.226 1.00 31.56 136 ARG A CA 1
ATOM 1030 C C . ARG A 1 136 ? 2.292 -3.792 -1.114 1.00 32.66 136 ARG A C 1
ATOM 1031 O O . ARG A 1 136 ? 2.310 -3.393 -2.286 1.00 40.46 136 ARG A O 1
ATOM 1039 N N . PHE A 1 137 ? 1.210 -4.292 -0.538 1.00 32.72 137 PHE A N 1
ATOM 1040 C CA . PHE A 1 137 ? -0.053 -4.415 -1.253 1.00 33.43 137 PHE A CA 1
ATOM 1041 C C . PHE A 1 137 ? -1.096 -3.680 -0.477 1.00 29.02 137 PHE A C 1
ATOM 1042 O O . PHE A 1 137 ? -1.101 -3.740 0.749 1.00 29.76 137 PHE A O 1
ATOM 1050 N N . GLY A 1 138 ? -1.978 -2.969 -1.183 1.00 29.13 138 GLY A N 1
ATOM 1051 C CA . GLY A 1 138 ? -3.086 -2.322 -0.519 1.00 30.61 138 GLY A CA 1
ATOM 1052 C C . GLY A 1 138 ? -3.95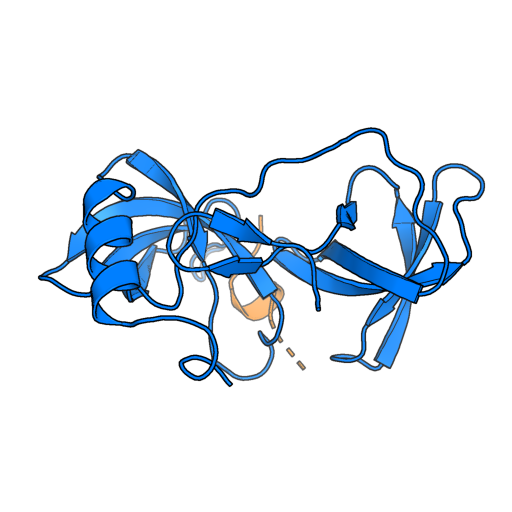8 -3.407 0.082 1.00 28.84 138 GLY A C 1
ATOM 1053 O O . GLY A 1 138 ? -4.179 -4.445 -0.538 1.00 29.74 138 GLY A O 1
ATOM 1054 N N . ARG A 1 139 ? -4.489 -3.145 1.264 1.00 34.82 139 ARG A N 1
ATOM 1055 C CA . ARG A 1 139 ? -5.353 -4.112 1.928 1.00 31.98 139 ARG A CA 1
ATOM 1056 C C . ARG A 1 139 ? -6.514 -4.593 1.047 1.00 36.61 139 ARG A C 1
ATOM 1057 O O . ARG A 1 139 ? -6.894 -5.758 1.114 1.00 39.20 139 ARG A O 1
ATOM 1065 N N . GLN A 1 140 ? -7.062 -3.708 0.214 1.00 35.35 140 GLN A N 1
ATOM 1066 C CA . GLN A 1 140 ? -8.248 -4.043 -0.574 1.00 33.51 140 GLN A CA 1
ATOM 1067 C C . GLN A 1 140 ? -8.000 -5.144 -1.593 1.00 33.71 140 GLN A C 1
ATOM 1068 O O . GLN A 1 140 ? -8.938 -5.807 -2.042 1.00 39.41 140 GLN A O 1
ATOM 1074 N N . GLY A 1 141 ? -6.740 -5.353 -1.961 1.00 33.80 141 GLY A N 1
ATOM 1075 C CA . GLY A 1 141 ? -6.430 -6.387 -2.930 1.00 28.73 141 GLY A CA 1
ATOM 1076 C C . GLY A 1 141 ? -5.871 -7.648 -2.308 1.00 26.90 141 GLY A C 1
ATOM 1077 O O . GLY A 1 141 ? -5.163 -8.414 -2.981 1.00 29.33 141 GLY A O 1
ATOM 1078 N N . LEU A 1 142 ? -6.188 -7.872 -1.029 1.00 27.26 142 LEU A N 1
ATOM 1079 C CA . LEU A 1 142 ? -5.724 -9.057 -0.305 1.00 26.98 142 LEU A CA 1
ATOM 1080 C C . LEU A 1 142 ? -6.876 -9.827 0.310 1.00 26.59 142 LEU A C 1
ATOM 1081 O O . LEU A 1 142 ? -7.892 -9.240 0.670 1.00 35.29 142 LEU A O 1
ATOM 1086 N N . ARG A 1 143 ? -6.688 -11.133 0.448 1.00 26.98 143 ARG A N 1
ATOM 1087 C CA . ARG A 1 143 ? -7.636 -12.003 1.129 1.00 26.39 143 ARG A CA 1
ATOM 1088 C C . ARG A 1 143 ? -6.872 -13.167 1.740 1.00 28.02 143 ARG A C 1
ATOM 1089 O O . ARG A 1 143 ? -5.756 -13.489 1.310 1.00 31.06 143 ARG A O 1
ATOM 1097 N N . LEU A 1 144 ? -7.457 -13.790 2.754 1.00 27.57 144 LEU A N 1
ATOM 1098 C CA . LEU A 1 144 ? -6.860 -14.985 3.339 1.00 30.30 144 LEU A CA 1
ATOM 1099 C C . LEU A 1 144 ? -6.982 -16.129 2.359 1.00 31.92 144 LEU A C 1
ATOM 1100 O O . LEU A 1 144 ? -8.030 -16.300 1.748 1.00 33.76 144 LEU A O 1
ATOM 1105 N N . HIS A 1 145 ? -5.931 -16.931 2.212 1.00 29.36 145 HIS A N 1
ATOM 1106 C CA . HIS A 1 145 ? 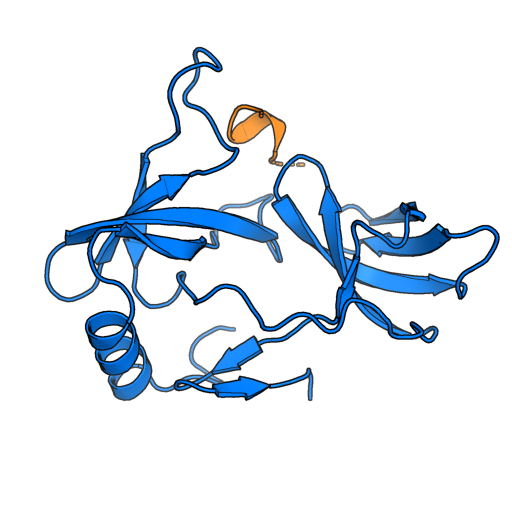-6.044 -18.090 1.331 1.00 30.25 145 HIS A CA 1
ATOM 1107 C C . HIS A 1 145 ? -6.980 -19.146 1.893 1.00 31.83 145 HIS A C 1
ATOM 1108 O O . HIS A 1 145 ? -6.876 -19.509 3.050 1.00 33.38 145 HIS A O 1
ATOM 1115 N N . LYS A 1 146 ? -7.860 -19.665 1.044 1.00 28.06 146 LYS A N 1
ATOM 1116 C CA . LYS A 1 146 ? -8.757 -20.745 1.451 1.00 32.13 146 LYS A CA 1
ATOM 1117 C C . LYS A 1 146 ? -8.768 -21.829 0.386 1.00 34.68 146 LYS A C 1
ATOM 1118 O O . LYS A 1 146 ? -8.618 -21.522 -0.802 1.00 30.65 146 LYS A O 1
ATOM 1124 N N . ASP A 1 147 ? -8.951 -23.085 0.811 1.00 30.99 147 ASP A N 1
ATOM 1125 C CA . ASP A 1 147 ? -9.022 -24.209 -0.120 1.00 30.45 147 ASP A CA 1
ATOM 1126 C C . ASP A 1 147 ? -10.448 -24.727 -0.229 1.00 30.21 147 ASP A C 1
ATOM 1127 O O . ASP A 1 147 ? -11.124 -24.878 0.777 1.00 36.14 147 ASP A O 1
ATOM 1132 N N . TRP A 1 148 ? -10.894 -24.979 -1.456 1.00 30.57 148 TRP A N 1
ATOM 1133 C CA . TRP A 1 148 ? -12.201 -25.602 -1.710 1.00 27.83 148 TRP A CA 1
ATOM 1134 C C . TRP A 1 148 ? -12.009 -27.111 -1.704 1.00 30.11 148 TRP A C 1
ATOM 1135 O O . TRP A 1 148 ? -11.313 -27.655 -2.561 1.00 30.79 148 TRP A O 1
ATOM 1146 N N . VAL A 1 149 ? -12.571 -27.792 -0.709 1.00 31.45 149 VAL A N 1
ATOM 1147 C CA . VAL A 1 149 ? -12.373 -29.228 -0.591 1.00 37.23 149 VAL A CA 1
ATOM 1148 C C . VAL A 1 149 ? -13.677 -29.935 -0.309 1.00 32.61 149 VAL A C 1
ATOM 1149 O O . VAL A 1 149 ? -14.287 -29.701 0.728 1.00 34.60 149 VAL A O 1
ATOM 1153 N N . ASP A 1 150 ? -14.077 -30.816 -1.224 1.00 42.51 150 ASP A N 1
ATOM 1154 C CA . ASP A 1 150 ? -15.303 -31.610 -1.079 1.00 34.56 150 ASP A CA 1
ATOM 1155 C C . ASP A 1 150 ? -16.485 -30.770 -0.616 1.00 32.50 150 ASP A C 1
ATOM 1156 O O . ASP A 1 150 ? -17.228 -31.159 0.294 1.00 35.83 150 ASP A O 1
ATOM 1161 N N . GLY A 1 151 ? -16.657 -29.625 -1.249 1.00 32.83 151 GLY A N 1
ATOM 1162 C CA . GLY A 1 151 ? -17.839 -28.821 -1.029 1.00 33.91 151 GLY A CA 1
ATOM 1163 C C . GLY A 1 151 ? -17.781 -27.921 0.181 1.00 33.04 151 GLY A C 1
ATOM 1164 O O . GLY A 1 151 ? -18.796 -27.342 0.573 1.00 36.98 151 GLY A O 1
ATOM 1165 N N . THR A 1 152 ? -16.604 -27.792 0.780 1.00 31.82 152 THR A N 1
ATOM 1166 C CA . THR A 1 152 ? -16.461 -26.917 1.936 1.00 33.72 152 THR A CA 1
ATOM 1167 C C . THR A 1 152 ? -15.221 -26.067 1.804 1.00 35.35 152 THR A C 1
ATOM 1168 O O . THR A 1 152 ? -14.244 -26.481 1.183 1.00 37.70 152 THR A O 1
ATOM 1172 N N . TRP A 1 153 ? -15.264 -24.868 2.378 1.00 33.61 153 TRP A N 1
ATOM 1173 C CA . TRP A 1 153 ? -14.079 -24.026 2.462 1.00 31.62 153 TRP A CA 1
ATOM 1174 C C . TRP A 1 153 ? -13.265 -24.320 3.712 1.00 33.72 153 TRP A C 1
ATOM 1175 O O . TRP A 1 153 ? -13.803 -24.424 4.815 1.00 42.38 153 TRP A O 1
ATOM 1186 N N . GLN A 1 154 ? -11.960 -24.460 3.526 1.00 37.02 154 GLN A N 1
ATOM 1187 C CA . GLN A 1 154 ? -11.064 -24.784 4.623 1.00 39.87 154 GLN A CA 1
ATOM 1188 C C . GLN A 1 154 ? -9.837 -23.896 4.583 1.00 35.12 154 GLN A C 1
ATOM 1189 O O . GLN A 1 154 ? -9.342 -23.557 3.509 1.00 35.41 154 GLN A O 1
ATOM 1195 N N . LEU A 1 155 ? -9.350 -23.509 5.755 1.00 45.37 155 LEU A N 1
ATOM 1196 C CA . LEU A 1 155 ? -8.086 -22.774 5.843 1.00 47.18 155 LEU A CA 1
ATOM 1197 C C . LEU A 1 155 ? -6.932 -23.768 5.706 1.00 48.32 155 LEU A C 1
ATOM 1198 O O . LEU A 1 155 ? -7.150 -24.976 5.836 1.00 46.76 155 LEU A O 1
ATOM 1203 N N . PRO A 1 156 ? -5.715 -23.278 5.401 1.00 48.21 156 PRO A N 1
ATOM 1204 C CA . PRO A 1 156 ? -4.556 -24.175 5.312 1.00 52.42 156 PRO A CA 1
ATOM 1205 C C . PRO A 1 156 ? -4.319 -24.966 6.588 1.00 59.32 156 PRO A C 1
ATOM 1206 O O . PRO A 1 156 ? -4.543 -24.445 7.680 1.00 60.89 156 PRO A O 1
ATOM 1210 N N . LEU A 1 157 ? -3.860 -26.205 6.440 1.00 66.94 157 LEU A N 1
ATOM 1211 C CA . LEU A 1 157 ? -3.569 -27.065 7.580 1.00 79.42 157 LEU A CA 1
ATOM 1212 C C . LEU A 1 157 ? -2.208 -26.738 8.184 1.00 85.48 157 LEU A C 1
ATOM 1213 O O . LEU A 1 157 ? -1.187 -27.294 7.778 1.00 93.12 157 LEU A O 1
ATOM 1218 N N . ALA B 2 1 ? -8.729 -5.040 -17.500 0.50 101.44 1 ALA P N 1
ATOM 1219 C CA . ALA B 2 1 ? -8.276 -6.276 -18.134 1.00 94.60 1 ALA P CA 1
ATOM 1220 C C . ALA B 2 1 ? -6.944 -6.454 -18.867 1.00 95.66 1 ALA P C 1
ATOM 1221 O O . ALA B 2 1 ? -6.286 -5.473 -19.211 1.00 95.60 1 ALA P O 1
ATOM 1223 N N . ARG B 2 2 ? -6.550 -7.704 -19.103 1.00 85.17 2 ARG P N 1
ATOM 1224 C CA . ARG B 2 2 ? -5.316 -7.997 -19.836 1.00 87.24 2 ARG P CA 1
ATOM 1225 C C . ARG B 2 2 ? -5.350 -9.378 -20.495 1.00 87.54 2 ARG P C 1
ATOM 1226 O O . ARG B 2 2 ? -6.186 -10.214 -20.158 1.00 85.33 2 ARG P O 1
ATOM 1234 N N . THR B 2 3 ? -4.439 -9.608 -21.438 1.00 91.03 3 THR P N 1
ATOM 1235 C CA . THR B 2 3 ? -4.344 -10.898 -22.119 1.00 92.40 3 THR P CA 1
ATOM 1236 C C . THR B 2 3 ? -3.833 -11.970 -21.158 1.00 88.01 3 THR P C 1
ATOM 1237 O O . THR B 2 3 ? -3.353 -11.649 -20.073 1.00 84.47 3 THR P O 1
ATOM 1241 N N . LYS B 2 4 ? -3.933 -13.237 -21.552 1.00 88.67 4 LYS P N 1
ATOM 1242 C CA . LYS B 2 4 ? -3.585 -14.338 -20.652 1.00 84.99 4 LYS P CA 1
ATOM 1243 C C . LYS B 2 4 ? -2.085 -14.412 -20.360 1.00 88.84 4 LYS P C 1
ATOM 1244 O O . LYS B 2 4 ? -1.670 -14.901 -19.306 1.00 81.63 4 LYS P O 1
ATOM 1250 N N . GLN B 2 5 ? -1.267 -13.923 -21.285 1.00 93.12 5 GLN P N 1
ATOM 1251 C CA . GLN B 2 5 ? 0.176 -13.987 -21.092 1.00 94.87 5 GLN P CA 1
ATOM 1252 C C . GLN B 2 5 ? 0.727 -12.691 -20.509 1.00 92.43 5 GLN P C 1
ATOM 1253 O O . GLN B 2 5 ? 1.867 -12.647 -20.052 1.00 95.84 5 GLN P O 1
ATOM 1259 N N . THR B 2 6 ? -0.088 -11.643 -20.515 1.00 89.40 6 THR P N 1
ATOM 1260 C CA . THR B 2 6 ? 0.236 -10.430 -19.776 1.00 87.78 6 THR P CA 1
ATOM 1261 C C . THR B 2 6 ? 0.029 -10.711 -18.286 1.00 87.21 6 THR P C 1
ATOM 1262 O O . THR B 2 6 ? 0.568 -10.017 -17.421 1.00 85.26 6 THR P O 1
ATOM 1266 N N . ALA B 2 7 ? -0.748 -11.753 -18.001 1.00 79.15 7 ALA P N 1
ATOM 1267 C CA . ALA B 2 7 ? -1.009 -12.186 -16.631 1.00 74.09 7 ALA P CA 1
ATOM 1268 C C . ALA B 2 7 ? -0.045 -13.287 -16.192 1.00 75.70 7 ALA P C 1
ATOM 1269 O O . ALA B 2 7 ? 0.184 -13.482 -14.997 1.00 69.74 7 ALA P O 1
ATOM 1271 N N . ARG B 2 8 ? 0.514 -14.008 -17.161 1.00 90.41 8 ARG P N 1
ATOM 1272 C CA . ARG B 2 8 ? 1.461 -15.083 -16.876 1.00 93.41 8 ARG P CA 1
ATOM 1273 C C . ARG B 2 8 ? 2.754 -14.535 -16.281 1.00 89.57 8 ARG P C 1
ATOM 1274 O O . ARG B 2 8 ? 3.191 -13.438 -16.628 1.00 88.31 8 ARG P O 1
ATOM 1293 N N . SER B 2 10 ? 6.970 -15.287 -15.477 1.00 104.26 10 SER P N 1
ATOM 1294 C CA . SER B 2 10 ? 8.168 -16.055 -15.817 1.00 116.15 10 SER P CA 1
ATOM 1295 C C . SER B 2 10 ? 8.021 -16.849 -17.115 1.00 126.79 10 SER P C 1
ATOM 1296 O O . SER B 2 10 ? 8.651 -17.892 -17.293 1.00 132.12 10 SER P O 1
#

Solvent-accessible surface area: 9131 Å² total

Foldseek 3Di:
DFPVFAPPVLLLVVCVVQQAAFAWKWFFDPDPPGPQKIFIWHFHHADPSWKTWIWTPCDPDPVNPHTDIDIDTSRGIGHDDDFPLDDWDDFQFWKWFCDPRITGTWTFHATDDPQWTWTAHPSVRDIDIGHSNRMTGDWDCHSNDIHHDD/DDDPVVVPD

InterPro domains:
  IPR008395 Agenet-like domain [PF05641] (42-108)
  IPR008395 Agenet-like domain [PF05641] (224-284)
  IPR008395 Agenet-like domain [PF05641] (383-442)
  IPR008395 Agenet-like domain [PF05641] (455-509)
  IPR014002 Agenet domain, plant type [SM00743] (37-111)
  IPR014002 Agenet domain, plant type [SM00743] (117-173)
  IPR014002 Agenet domain, plant type [SM00743] (219-287)
  IPR014002 Agenet domain, plant type [SM00743] (289-345)
  IPR014002 Agenet domain, plant type [SM00743] (378-446)
  IPR014002 Agenet domain, plant type [SM00743] (449-505)

CATH classification: 2.30.30.140

Sequence (159 aa):
DILARVDLETTRAIAKQMFSSGTVVEVSSDEEGFQGCWFAAKVVEPVGEDKFLVEYRDLREKDGIEPLKEETDFLHIRPPPPRDEDIDFAVGDKINAFYNDGWWVGVVIDGMKHGTVGIYFRQSQEKMRFGRQGLRLHKDWVDGTWQLPLARTKQTARS

B-factor: mean 48.15, std 22.54, range [22.27, 132.12]

GO terms:
  GO:0000775 chromosome, centromeric region (C, IDA)
  GO:0000792 heterochromatin (C, IDA)
  GO:0042393 histone binding (F, IDA)
  GO:0140566 histone reader activity (F, IDA)
  GO:0005634 nucleus (C, EXP)
  GO:0006346 DNA methylation-dependent constitutive heterochromatin formation (P, IMP)
  GO:0062072 histone H3K9me2/3 reader activity (F, IDA)
  GO:0005634 nucleus (C, IDA)